Protein AF-A0AAW0XFA8-F1 (afdb_monomer)

Mean predicted aligned error: 8.45 Å

Nearest PDB structures (foldseek):
  1qgw-assembly1_A  TM=2.427E-01  e=2.353E+00  Rhodomonas sp. CS24
  7tlf-assembly4_O  TM=2.921E-01  e=9.907E+00  Proteomonas sulcata
  7t7u-assembly1_A  TM=1.999E-01  e=4.069E+00  Chroomonas sp. M1627

Radius of gyration: 18.22 Å; Cα contacts (8 Å, |Δi|>4): 80; chains: 1; bounding box: 35×53×47 Å

Foldseek 3Di:
DKAKDWDPQQADPPQDDPDPVVSVVRVVRRHDTDMDMDDDPDDDDDPPDDPLRSVLVVQVVNCVVNVHDRDPDDPDDDDDPVVVVVVVVRVVVRVVVVVVVVVVVVVVVVVVVVD

Organism: Cherax quadricarinatus (NCBI:txid27406)

Structure (mmCIF, N/CA/C/O backbone):
data_AF-A0AAW0XFA8-F1
#
_entry.id   AF-A0AAW0XFA8-F1
#
loop_
_atom_site.group_PDB
_atom_site.id
_atom_site.type_symbol
_atom_site.label_atom_id
_atom_site.label_alt_id
_atom_site.label_comp_id
_atom_site.label_asym_id
_atom_site.label_entity_id
_atom_site.label_seq_id
_atom_site.pdbx_PDB_ins_code
_atom_site.Cartn_x
_atom_site.Cartn_y
_atom_site.Cartn_z
_atom_site.occupancy
_atom_site.B_iso_or_equiv
_atom_site.auth_seq_id
_atom_site.auth_comp_id
_atom_site.auth_asym_id
_atom_site.auth_atom_id
_atom_site.pdbx_PDB_model_num
ATOM 1 N N . PRO A 1 1 ? -16.222 -3.513 4.639 1.00 90.19 1 PRO A N 1
ATOM 2 C CA . PRO A 1 1 ? -14.887 -3.000 4.247 1.00 90.19 1 PRO A CA 1
ATOM 3 C C . PRO A 1 1 ? -14.372 -3.845 3.090 1.00 90.19 1 PRO A C 1
ATOM 5 O O . PRO A 1 1 ? -14.726 -5.021 3.035 1.00 90.19 1 PRO A O 1
ATOM 8 N N . VAL A 1 2 ? -13.595 -3.271 2.178 1.00 91.00 2 VAL A N 1
ATOM 9 C CA . VAL A 1 2 ? -13.053 -4.006 1.031 1.00 91.00 2 VAL A CA 1
ATOM 10 C C . VAL A 1 2 ? -11.538 -3.881 1.036 1.00 91.00 2 VAL A C 1
ATOM 12 O O . VAL A 1 2 ? -11.011 -2.791 1.255 1.00 91.00 2 VAL A O 1
ATOM 15 N N . ALA A 1 3 ? -10.850 -5.002 0.857 1.00 92.19 3 ALA A N 1
ATOM 16 C CA . ALA A 1 3 ? -9.425 -5.007 0.573 1.00 92.19 3 ALA A CA 1
ATOM 17 C C . ALA A 1 3 ? -9.246 -5.210 -0.929 1.00 92.19 3 ALA A C 1
ATOM 19 O O . ALA A 1 3 ? -9.866 -6.105 -1.500 1.00 92.19 3 ALA A O 1
ATOM 20 N N . ILE A 1 4 ? -8.429 -4.364 -1.551 1.00 91.75 4 ILE A N 1
ATOM 21 C CA . ILE A 1 4 ? -8.110 -4.438 -2.975 1.00 91.75 4 ILE A CA 1
ATOM 22 C C . ILE A 1 4 ? -6.594 -4.464 -3.087 1.00 91.75 4 ILE A C 1
ATOM 24 O O . ILE A 1 4 ? -5.923 -3.578 -2.551 1.00 91.75 4 ILE A O 1
ATOM 28 N N . LYS A 1 5 ? -6.059 -5.481 -3.757 1.00 90.06 5 LYS A N 1
ATOM 29 C CA . LYS A 1 5 ? -4.630 -5.601 -4.043 1.00 90.06 5 LYS A CA 1
ATOM 30 C C . LYS A 1 5 ? -4.417 -5.623 -5.540 1.00 90.06 5 LYS A C 1
ATOM 32 O O . LYS A 1 5 ? -5.012 -6.439 -6.228 1.00 90.06 5 LYS A O 1
ATOM 37 N N . PHE A 1 6 ? -3.553 -4.739 -6.016 1.00 89.19 6 PHE A N 1
ATOM 38 C CA . PHE A 1 6 ? -3.169 -4.675 -7.419 1.00 89.19 6 PHE A CA 1
ATOM 39 C C . PHE A 1 6 ? -1.876 -5.448 -7.647 1.00 89.19 6 PHE A C 1
ATOM 41 O O . PHE A 1 6 ? -0.947 -5.356 -6.836 1.00 89.19 6 PHE A O 1
ATOM 48 N N . ASP A 1 7 ? -1.815 -6.191 -8.74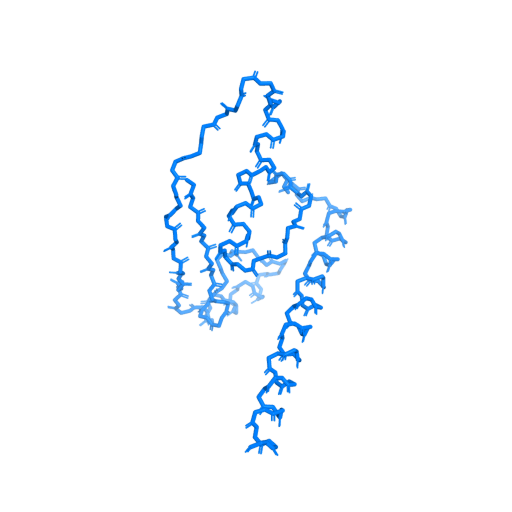8 1.00 87.19 7 ASP A N 1
ATOM 49 C CA . ASP A 1 7 ? -0.579 -6.829 -9.191 1.00 87.19 7 ASP A CA 1
ATOM 50 C C . ASP A 1 7 ? 0.179 -5.901 -10.152 1.00 87.19 7 ASP A C 1
ATOM 52 O O . ASP A 1 7 ? -0.208 -5.696 -11.304 1.00 87.19 7 ASP A O 1
ATOM 56 N N . LEU A 1 8 ? 1.295 -5.359 -9.655 1.00 82.25 8 LEU A N 1
ATOM 57 C CA . LEU A 1 8 ? 2.163 -4.416 -10.365 1.00 82.25 8 LEU A CA 1
ATOM 58 C C . LEU A 1 8 ? 2.856 -5.022 -11.596 1.00 82.25 8 LEU A C 1
ATOM 60 O O . LEU A 1 8 ? 3.465 -4.286 -12.367 1.00 82.25 8 LEU A O 1
ATOM 64 N N . ARG A 1 9 ? 2.798 -6.346 -11.796 1.00 84.50 9 ARG A N 1
ATOM 65 C CA . ARG A 1 9 ? 3.353 -7.003 -12.993 1.00 84.50 9 ARG A CA 1
ATOM 66 C C . ARG A 1 9 ? 2.560 -6.687 -14.261 1.00 84.50 9 ARG A C 1
ATOM 68 O O . ARG A 1 9 ? 3.117 -6.770 -15.352 1.00 84.50 9 ARG A O 1
ATOM 75 N N . TYR A 1 10 ? 1.273 -6.368 -14.121 1.00 83.94 10 TYR A N 1
ATOM 76 C CA . TYR A 1 10 ? 0.379 -6.124 -15.256 1.00 83.94 10 TYR A CA 1
ATOM 77 C C . TYR A 1 10 ? 0.218 -4.637 -15.580 1.00 83.94 10 TYR A C 1
ATOM 79 O O . TYR A 1 10 ? 0.069 -4.251 -16.742 1.00 83.94 10 TYR A O 1
ATOM 87 N N . GLY A 1 11 ? 0.284 -3.800 -14.553 1.00 83.25 11 GLY A N 1
ATOM 88 C CA . GLY A 1 11 ? 0.184 -2.359 -14.693 1.00 83.25 11 GLY A CA 1
ATOM 89 C C . GLY A 1 11 ? 0.133 -1.684 -13.333 1.00 83.25 11 GLY A C 1
ATOM 90 O O . GLY A 1 11 ? -0.305 -2.276 -12.343 1.00 83.25 11 GLY A O 1
ATOM 91 N N . ASP A 1 12 ? 0.585 -0.435 -13.290 1.00 80.62 12 ASP A N 1
ATOM 92 C CA . ASP A 1 12 ? 0.445 0.398 -12.101 1.00 80.62 12 ASP A CA 1
ATOM 93 C C . ASP A 1 12 ? -0.923 1.108 -12.135 1.00 80.62 12 ASP A C 1
ATOM 95 O O . ASP A 1 12 ? -1.182 1.890 -13.053 1.00 80.62 12 ASP A O 1
ATOM 99 N N . PRO A 1 13 ? -1.820 0.878 -11.156 1.00 76.06 13 PRO A N 1
ATOM 100 C CA . PRO A 1 13 ? -3.067 1.634 -11.035 1.00 76.06 13 PRO A CA 1
ATOM 101 C C . PRO A 1 13 ? -2.835 3.116 -10.711 1.00 76.06 13 PRO A C 1
ATOM 103 O O . PRO A 1 13 ? -3.788 3.895 -10.726 1.00 76.06 13 PRO A O 1
ATOM 106 N N . PHE A 1 14 ? -1.609 3.522 -10.376 1.00 71.44 14 PHE A N 1
ATOM 107 C CA . PHE A 1 14 ? -1.236 4.908 -10.160 1.00 71.44 14 PHE A CA 1
ATOM 108 C C . PHE A 1 14 ? -0.635 5.495 -11.446 1.00 71.44 14 PHE A C 1
ATOM 110 O O . PHE A 1 14 ? 0.551 5.375 -11.737 1.00 71.44 14 PHE A O 1
ATOM 117 N N . TRP A 1 15 ? -1.480 6.169 -12.230 1.00 68.75 15 TRP A N 1
ATOM 118 C CA . TRP A 1 15 ? -1.175 6.703 -13.568 1.00 68.75 15 TRP A CA 1
ATOM 119 C C . TRP A 1 15 ? -0.340 7.995 -13.526 1.00 68.75 15 TRP A C 1
ATOM 121 O O . TRP A 1 15 ? -0.547 8.905 -14.327 1.00 68.75 15 TRP A O 1
ATOM 131 N N . TYR A 1 16 ? 0.576 8.120 -12.568 1.00 75.19 16 TYR A N 1
ATOM 132 C CA . TYR A 1 16 ? 1.388 9.318 -12.379 1.00 75.19 16 TYR A CA 1
ATOM 133 C C . TYR A 1 16 ? 2.868 9.013 -12.579 1.0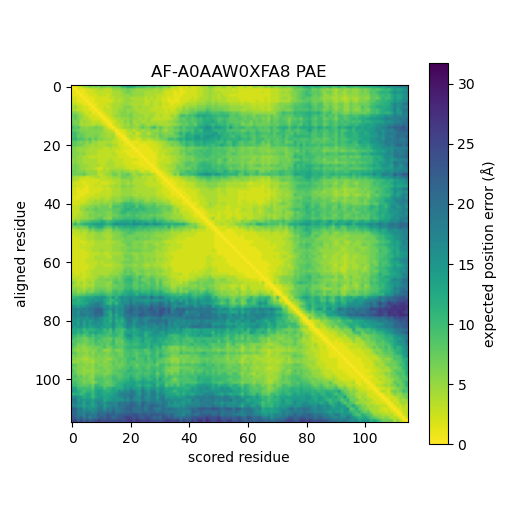0 75.19 16 TYR A C 1
ATOM 135 O O . TYR A 1 16 ? 3.422 8.113 -11.953 1.00 75.19 16 TYR A O 1
ATOM 143 N N . GLN A 1 17 ? 3.521 9.815 -13.416 1.00 79.00 17 GLN A N 1
ATOM 144 C CA . GLN A 1 17 ? 4.967 9.810 -13.603 1.00 79.00 17 GLN A CA 1
ATOM 145 C C . GLN A 1 17 ? 5.466 11.257 -13.646 1.00 79.00 17 GLN A C 1
ATOM 147 O O . GLN A 1 17 ? 4.774 12.141 -14.147 1.00 79.00 17 GLN A O 1
ATOM 152 N N . ASN A 1 18 ? 6.678 11.504 -13.139 1.00 78.94 18 ASN A N 1
ATOM 153 C CA . ASN A 1 18 ? 7.250 12.858 -13.082 1.00 78.94 18 ASN A CA 1
ATOM 154 C C . ASN A 1 18 ? 7.621 13.422 -14.465 1.00 78.94 18 ASN A C 1
ATOM 156 O O . ASN A 1 18 ? 7.764 14.634 -14.606 1.00 78.94 18 ASN A O 1
ATOM 160 N N . THR A 1 19 ? 7.814 12.570 -15.477 1.00 87.56 19 THR A N 1
ATOM 161 C CA . THR A 1 19 ? 8.198 12.991 -16.830 1.00 87.56 19 THR A CA 1
ATOM 162 C C . THR A 1 19 ? 7.262 12.406 -17.878 1.00 87.56 19 THR A C 1
ATOM 164 O O . THR A 1 19 ? 6.769 11.285 -17.748 1.00 87.56 19 THR A O 1
ATOM 167 N N . PHE A 1 20 ? 7.056 13.160 -18.958 1.00 87.56 20 PHE A N 1
ATOM 168 C CA . PHE A 1 20 ? 6.192 12.742 -20.060 1.00 87.56 20 PHE A CA 1
ATOM 169 C C . PHE A 1 20 ? 6.689 11.456 -20.740 1.00 87.56 20 PHE A C 1
ATOM 171 O O . PHE A 1 20 ? 5.899 10.564 -21.024 1.00 87.56 20 PHE A O 1
ATOM 178 N N . GLY A 1 21 ? 8.004 11.307 -20.931 1.00 91.12 21 GLY A N 1
ATOM 179 C CA . GLY A 1 21 ? 8.580 10.093 -21.518 1.00 91.12 21 GLY A CA 1
ATOM 180 C C . GLY A 1 21 ? 8.335 8.843 -20.667 1.00 91.12 21 GLY A C 1
ATOM 181 O O . GLY A 1 21 ? 7.901 7.821 -21.193 1.00 91.12 21 GLY A O 1
ATOM 182 N N . ALA A 1 22 ? 8.544 8.933 -19.347 1.00 86.88 22 ALA A N 1
ATOM 183 C CA . ALA A 1 22 ? 8.265 7.824 -18.432 1.00 86.88 22 ALA A CA 1
ATOM 184 C C . ALA A 1 22 ? 6.768 7.493 -18.375 1.00 86.88 22 ALA A C 1
ATOM 186 O O . ALA A 1 22 ? 6.401 6.324 -18.289 1.00 86.88 22 ALA A O 1
ATOM 187 N N . TYR A 1 23 ? 5.906 8.509 -18.470 1.00 86.19 23 TYR A N 1
ATOM 188 C CA . TYR A 1 23 ? 4.461 8.318 -18.558 1.00 86.19 23 TYR A CA 1
ATOM 189 C C . TYR A 1 23 ? 4.058 7.522 -19.804 1.00 86.19 23 TYR A C 1
ATOM 191 O O . TYR A 1 23 ? 3.370 6.511 -19.684 1.00 86.19 23 TYR A O 1
ATOM 199 N N . ILE A 1 24 ? 4.527 7.931 -20.988 1.00 90.19 24 ILE A N 1
ATOM 200 C CA . ILE A 1 24 ? 4.228 7.230 -22.244 1.00 90.19 24 ILE A CA 1
ATOM 201 C C . ILE A 1 24 ? 4.799 5.810 -22.230 1.00 90.19 24 ILE A C 1
ATOM 203 O O . ILE A 1 24 ? 4.102 4.877 -22.616 1.00 90.19 24 ILE A O 1
ATOM 207 N N . PHE A 1 25 ? 6.024 5.617 -21.732 1.00 87.81 25 PHE A N 1
ATOM 208 C CA . PHE A 1 25 ? 6.597 4.279 -21.582 1.00 87.81 25 PHE A CA 1
ATOM 209 C C . PHE A 1 25 ? 5.748 3.397 -20.660 1.00 87.81 25 PHE A C 1
ATOM 211 O O . PHE A 1 25 ? 5.369 2.302 -21.063 1.00 87.81 25 PHE A O 1
ATOM 218 N N . SER A 1 26 ? 5.368 3.905 -19.481 1.00 85.31 26 SER A N 1
ATOM 219 C CA . SER A 1 26 ? 4.490 3.200 -18.540 1.00 85.31 26 SER A CA 1
ATOM 220 C C . SER A 1 26 ? 3.154 2.815 -19.179 1.00 85.31 26 SER A C 1
ATOM 222 O O . SER A 1 26 ? 2.701 1.685 -19.010 1.00 85.31 26 SER A O 1
ATOM 224 N N . MET A 1 27 ? 2.561 3.717 -19.967 1.00 85.25 27 MET A N 1
ATOM 225 C CA . MET A 1 27 ? 1.320 3.466 -20.701 1.00 85.25 27 MET A CA 1
ATOM 226 C C . MET A 1 27 ? 1.479 2.356 -21.746 1.00 85.25 27 MET A C 1
ATOM 228 O O . MET A 1 27 ? 0.627 1.483 -21.843 1.00 85.25 27 MET A O 1
ATOM 232 N N . MET A 1 28 ? 2.577 2.365 -22.509 1.00 89.00 28 MET A N 1
ATOM 233 C CA . MET A 1 28 ? 2.857 1.331 -23.513 1.00 89.00 28 MET A CA 1
ATOM 234 C C . MET A 1 28 ? 3.147 -0.038 -22.881 1.00 89.00 28 MET A C 1
ATOM 236 O O . MET A 1 28 ? 2.871 -1.061 -23.502 1.00 89.00 28 MET A O 1
ATOM 240 N N . THR A 1 29 ? 3.707 -0.071 -21.667 1.00 86.19 29 THR A N 1
ATOM 241 C CA . THR A 1 29 ? 4.041 -1.316 -20.953 1.00 86.19 29 THR A CA 1
ATOM 242 C C . THR A 1 29 ? 2.948 -1.809 -20.001 1.00 86.19 29 THR A C 1
ATOM 244 O O . THR A 1 29 ? 3.033 -2.936 -19.517 1.00 86.19 29 THR A O 1
ATOM 247 N N . SER A 1 30 ? 1.933 -0.991 -19.713 1.00 85.56 30 SER A N 1
ATOM 248 C CA . SER A 1 30 ? 0.795 -1.363 -18.866 1.00 85.56 30 SER A CA 1
ATOM 249 C C . SER A 1 30 ? -0.316 -1.938 -19.737 1.00 85.56 30 SER A C 1
ATOM 251 O O . SER A 1 30 ? -0.868 -1.250 -20.589 1.00 85.56 30 SER A O 1
ATOM 253 N N . TRP A 1 31 ? -0.652 -3.206 -19.528 1.00 83.38 31 TRP A N 1
ATOM 254 C CA . TRP A 1 31 ? -1.508 -3.974 -20.440 1.00 83.38 31 TRP A CA 1
ATOM 255 C C . TRP A 1 31 ? -2.800 -4.456 -19.784 1.00 83.38 31 TRP A C 1
ATOM 257 O O . TRP A 1 31 ? -3.796 -4.664 -20.474 1.00 83.38 31 TRP A O 1
ATOM 267 N N . ALA A 1 32 ? -2.821 -4.588 -18.455 1.00 87.44 32 ALA A N 1
ATOM 268 C CA . ALA A 1 32 ? -4.034 -4.879 -17.704 1.00 87.44 32 ALA A CA 1
ATOM 269 C C . ALA A 1 32 ? -3.930 -4.374 -16.260 1.00 87.44 32 ALA A C 1
ATOM 271 O O . ALA A 1 32 ? -2.852 -4.340 -15.672 1.00 87.44 32 ALA A O 1
ATOM 272 N N . ILE A 1 33 ? -5.073 -4.041 -15.659 1.00 88.06 33 ILE A N 1
ATOM 273 C CA . ILE A 1 33 ? -5.174 -3.846 -14.210 1.00 88.06 33 ILE A CA 1
ATOM 274 C C . ILE A 1 33 ? -5.783 -5.114 -13.627 1.00 88.06 33 ILE A C 1
ATOM 276 O O . ILE A 1 33 ? -6.989 -5.341 -13.725 1.00 88.06 33 ILE A O 1
ATOM 280 N N . VAL A 1 34 ? -4.938 -5.943 -13.021 1.00 89.94 34 VAL A N 1
ATOM 281 C CA . VAL A 1 34 ? -5.371 -7.145 -12.306 1.00 89.94 34 VAL A CA 1
ATOM 282 C C . VAL A 1 34 ? -5.476 -6.803 -10.828 1.00 89.94 34 VAL A C 1
ATOM 284 O O . VAL A 1 34 ? -4.518 -6.306 -10.227 1.00 89.94 34 VAL A O 1
ATOM 287 N N . CYS A 1 35 ? -6.655 -7.035 -10.249 1.00 92.12 35 CYS A N 1
ATOM 288 C CA . CYS A 1 35 ? -6.899 -6.772 -8.841 1.00 92.12 35 CYS A CA 1
ATOM 289 C C . CYS A 1 35 ? -7.581 -7.945 -8.138 1.00 92.12 35 CYS A C 1
ATOM 291 O O . CYS A 1 35 ? -8.588 -8.475 -8.604 1.00 92.12 35 CYS A O 1
ATOM 293 N N . ASP A 1 36 ? -7.037 -8.302 -6.979 1.00 92.06 36 ASP A N 1
ATOM 294 C CA . ASP A 1 36 ? -7.665 -9.222 -6.045 1.00 92.06 36 ASP A CA 1
ATOM 295 C C . ASP A 1 36 ? -8.559 -8.420 -5.099 1.00 92.06 36 ASP A C 1
ATOM 297 O O . ASP A 1 36 ? -8.104 -7.481 -4.433 1.00 92.06 36 ASP A O 1
ATOM 301 N N . VAL A 1 37 ? -9.838 -8.790 -5.039 1.00 93.94 37 VAL A N 1
ATOM 302 C CA . VAL A 1 37 ? -10.849 -8.094 -4.238 1.00 93.94 37 VAL A CA 1
ATOM 303 C C . VAL A 1 37 ? -11.366 -9.019 -3.144 1.00 93.94 37 VAL A C 1
ATOM 305 O O . VAL A 1 37 ? -11.889 -10.099 -3.415 1.00 93.94 37 VAL A O 1
ATOM 308 N N . TRP A 1 38 ? -11.279 -8.571 -1.892 1.00 94.00 38 TRP A N 1
ATOM 309 C CA . TRP A 1 38 ? -11.851 -9.278 -0.748 1.00 94.00 38 TRP A CA 1
ATOM 310 C C . TRP A 1 38 ? -12.906 -8.433 -0.053 1.00 94.00 38 TRP A C 1
ATOM 312 O O . TRP A 1 38 ? -12.633 -7.336 0.442 1.00 94.00 38 TRP A O 1
ATOM 322 N N . TYR A 1 39 ? -14.100 -9.002 0.073 1.00 93.81 39 TYR A N 1
ATOM 323 C CA . TYR A 1 39 ? -15.162 -8.453 0.903 1.00 93.81 39 TYR A CA 1
ATOM 324 C C . TYR A 1 39 ? -14.986 -8.924 2.345 1.00 93.81 39 TYR A C 1
ATOM 326 O O . TYR A 1 39 ? -14.927 -10.122 2.620 1.00 93.81 39 TYR A O 1
ATOM 334 N N . LEU A 1 40 ? -14.884 -7.974 3.272 1.00 93.25 40 LEU A N 1
ATOM 335 C CA . LEU A 1 40 ? -14.812 -8.254 4.703 1.00 93.25 40 LEU A CA 1
ATOM 336 C C . LEU A 1 40 ? -16.176 -8.025 5.366 1.00 93.25 40 LEU A C 1
ATOM 338 O O . LEU A 1 40 ? -16.925 -7.142 4.924 1.00 93.25 40 LEU A O 1
ATOM 342 N N . PRO A 1 41 ? -16.458 -8.732 6.479 1.00 93.62 41 PRO A N 1
ATOM 343 C CA . PRO A 1 41 ? -17.658 -8.516 7.274 1.00 93.62 41 PRO A CA 1
ATOM 344 C C . PRO A 1 41 ? -17.876 -7.042 7.627 1.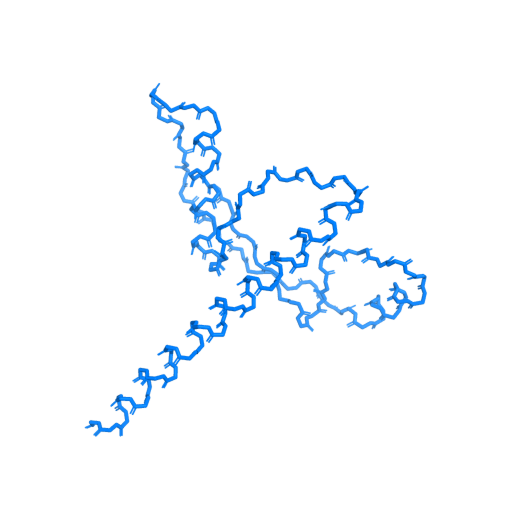00 93.62 41 PRO A C 1
ATOM 346 O O . PRO A 1 41 ? -16.934 -6.274 7.876 1.00 93.62 41 PRO A O 1
ATOM 349 N N . LEU A 1 42 ? -19.147 -6.638 7.662 1.00 89.81 42 LEU A N 1
ATOM 350 C CA . LEU A 1 42 ? -19.518 -5.283 8.043 1.00 89.81 42 LEU A CA 1
ATOM 351 C C . LEU A 1 42 ? -18.996 -4.990 9.450 1.00 89.81 42 LEU A C 1
ATOM 353 O O . LEU A 1 42 ? -19.243 -5.729 10.399 1.00 89.81 42 LEU A O 1
ATOM 357 N N . THR A 1 43 ? -18.285 -3.880 9.585 1.00 92.31 43 THR A N 1
ATOM 358 C CA . THR A 1 43 ? -17.700 -3.470 10.854 1.00 92.31 43 THR A CA 1
ATOM 359 C C . THR A 1 43 ? -18.420 -2.222 11.341 1.00 92.31 43 THR A C 1
ATOM 361 O O . THR A 1 43 ? -18.422 -1.209 10.647 1.00 92.31 43 THR A O 1
ATOM 364 N N . ARG A 1 44 ? -19.040 -2.288 12.524 1.00 92.69 44 ARG A N 1
ATOM 365 C CA . ARG A 1 44 ? -19.707 -1.138 13.155 1.00 92.69 44 ARG A CA 1
ATOM 366 C C . ARG A 1 44 ? -18.787 -0.469 14.178 1.00 92.69 44 ARG A C 1
ATOM 368 O O . ARG A 1 44 ? -17.890 -1.114 14.737 1.00 92.69 44 ARG A O 1
ATOM 375 N N . ARG A 1 45 ? -19.000 0.830 14.396 1.00 93.12 45 ARG A N 1
ATOM 376 C CA . ARG A 1 45 ? -18.302 1.607 15.429 1.00 93.12 45 ARG A CA 1
ATOM 377 C C . ARG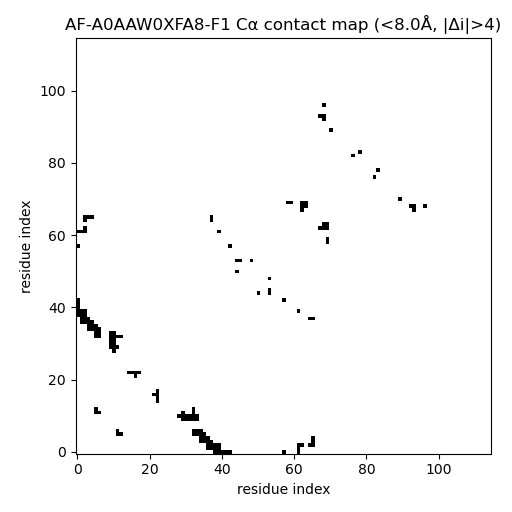 A 1 45 ? -18.766 1.153 16.811 1.00 93.12 45 ARG A C 1
ATOM 379 O O . ARG A 1 45 ? -19.966 0.976 17.019 1.00 93.12 45 ARG A O 1
ATOM 386 N N . ARG A 1 46 ? -17.828 0.951 17.739 1.00 93.88 46 ARG A N 1
ATOM 387 C CA . ARG A 1 46 ? -18.155 0.605 19.134 1.00 93.88 46 ARG A CA 1
ATOM 388 C C . ARG A 1 46 ? -18.582 1.854 19.913 1.00 93.88 46 ARG A C 1
ATOM 390 O O . ARG A 1 46 ? -18.224 2.969 19.551 1.00 93.88 46 ARG A O 1
ATOM 397 N N . GLN A 1 47 ? -19.326 1.666 21.002 1.00 90.44 47 GLN A N 1
ATOM 398 C CA . GLN A 1 47 ? -19.939 2.768 21.756 1.00 90.44 47 GLN A CA 1
ATOM 399 C C . GLN A 1 47 ? -18.911 3.719 22.400 1.00 90.44 47 GLN A C 1
ATOM 401 O O . GLN A 1 47 ? -19.151 4.917 22.454 1.00 90.44 47 GLN A O 1
ATOM 406 N N . GLN A 1 48 ? -17.749 3.197 22.808 1.00 92.38 48 GLN A N 1
ATOM 407 C CA . GLN A 1 48 ? -16.653 3.953 23.437 1.00 92.38 48 GLN A CA 1
ATOM 408 C C . GLN A 1 48 ? -15.482 4.251 22.477 1.00 92.38 48 GLN A C 1
ATOM 410 O O . GLN A 1 48 ? -14.380 4.579 22.904 1.00 92.38 48 GLN A O 1
ATOM 415 N N . GLU A 1 49 ? -15.674 4.078 21.167 1.00 94.25 49 GLU A N 1
ATOM 416 C CA . GLU A 1 49 ? -14.602 4.212 20.174 1.00 94.25 49 GLU A CA 1
ATOM 417 C C . GLU A 1 49 ? -14.664 5.573 19.461 1.00 94.25 49 GLU A C 1
ATOM 419 O O . GLU A 1 49 ? -15.711 5.989 18.942 1.00 94.25 49 GLU A O 1
ATOM 424 N N . SER A 1 50 ? -13.522 6.269 19.403 1.00 93.81 50 SER A N 1
ATOM 425 C CA . SER A 1 50 ? -13.387 7.505 18.626 1.00 93.81 50 SER A CA 1
ATOM 426 C C . SER A 1 50 ? -13.465 7.217 17.123 1.00 93.81 50 SER A C 1
ATOM 428 O O . SER A 1 50 ? -13.162 6.114 16.666 1.00 93.81 50 SER A O 1
ATOM 430 N N . ALA A 1 51 ? -13.853 8.213 16.322 1.00 89.94 51 ALA A N 1
ATOM 431 C CA . ALA A 1 51 ? -13.919 8.053 14.866 1.00 89.94 51 ALA A CA 1
ATOM 432 C C . ALA A 1 51 ? -12.558 7.650 14.260 1.00 89.94 51 ALA A C 1
ATOM 434 O O . ALA A 1 51 ? -12.504 6.811 13.363 1.00 89.94 51 ALA A O 1
ATOM 435 N N . VAL A 1 52 ? -11.460 8.186 14.806 1.00 89.56 52 VAL A N 1
ATOM 436 C CA . VAL A 1 52 ? -10.088 7.865 14.382 1.00 89.56 52 VAL A CA 1
ATOM 437 C C . VAL A 1 52 ? -9.714 6.429 14.753 1.00 89.56 52 VAL A C 1
ATOM 439 O O . VAL A 1 52 ? -9.195 5.696 13.915 1.00 89.56 52 VAL A O 1
ATOM 442 N N . ALA A 1 53 ? -10.019 5.994 15.980 1.00 90.94 53 ALA A N 1
ATOM 443 C CA . ALA A 1 53 ? -9.758 4.620 16.412 1.00 90.94 53 ALA A CA 1
ATOM 444 C C . ALA A 1 53 ? -10.539 3.604 15.562 1.00 90.94 53 ALA A C 1
ATOM 446 O O . ALA A 1 53 ? -9.981 2.593 15.136 1.00 90.94 53 ALA A O 1
ATOM 447 N N . PHE A 1 54 ? -11.792 3.927 15.227 1.00 92.69 54 PHE A N 1
ATOM 448 C CA . PHE A 1 54 ? -12.609 3.127 14.319 1.00 92.69 54 PHE A CA 1
ATOM 449 C C . PHE A 1 54 ? -11.986 3.008 12.924 1.00 9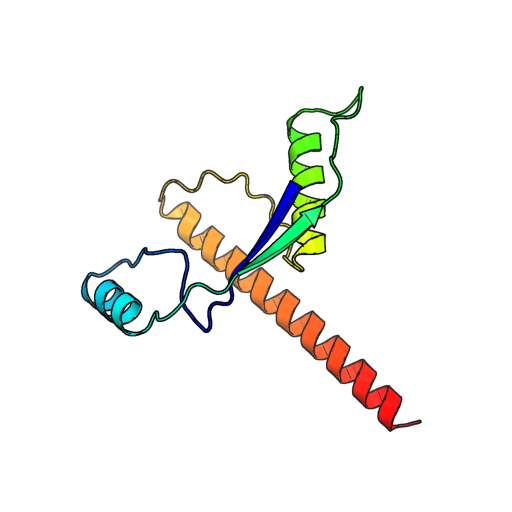2.69 54 PHE A C 1
ATOM 451 O O . PHE A 1 54 ? -11.869 1.899 12.398 1.00 92.69 54 PHE A O 1
ATOM 458 N N . ALA A 1 55 ? -11.553 4.128 12.337 1.00 90.50 55 ALA A N 1
ATOM 459 C CA . ALA A 1 55 ? -10.915 4.142 11.024 1.00 90.50 55 ALA A CA 1
ATOM 460 C C . ALA A 1 55 ? -9.620 3.317 11.012 1.00 90.50 55 ALA A C 1
ATOM 462 O O . ALA A 1 55 ? -9.444 2.472 10.132 1.00 90.50 55 ALA A O 1
ATOM 463 N N . ASN A 1 56 ? -8.763 3.489 12.024 1.00 90.50 56 ASN A N 1
ATOM 464 C CA . ASN A 1 56 ? -7.522 2.725 12.160 1.00 90.50 56 ASN A CA 1
ATOM 465 C C . ASN A 1 56 ? -7.796 1.225 12.290 1.00 90.50 56 ASN A C 1
ATOM 467 O O . ASN A 1 56 ? -7.158 0.423 11.617 1.00 90.50 56 ASN A O 1
ATOM 471 N N . ARG A 1 57 ? -8.811 0.827 13.063 1.00 92.25 57 ARG A N 1
ATOM 472 C CA . ARG A 1 57 ? -9.195 -0.583 13.196 1.00 92.25 57 ARG A CA 1
ATOM 473 C C . ARG A 1 57 ? -9.699 -1.183 11.885 1.00 92.25 57 ARG A C 1
ATOM 475 O O . ARG A 1 57 ? -9.317 -2.296 11.530 1.00 92.25 57 ARG A O 1
ATOM 482 N N . VAL A 1 58 ? -10.565 -0.472 11.162 1.00 92.44 58 VAL A N 1
ATOM 483 C CA . VAL A 1 58 ? -11.060 -0.933 9.853 1.00 92.44 58 VAL A CA 1
ATOM 484 C C . VAL A 1 58 ? -9.911 -1.029 8.851 1.00 92.44 58 VAL A C 1
ATOM 486 O O . VAL A 1 58 ? -9.834 -1.996 8.093 1.00 92.44 58 VAL A O 1
ATOM 489 N N . LYS A 1 59 ? -8.988 -0.068 8.885 1.00 90.75 59 LYS A N 1
ATOM 490 C CA . LYS A 1 59 ? -7.777 -0.083 8.073 1.00 90.75 59 LYS A CA 1
ATOM 491 C C . LYS A 1 59 ? -6.879 -1.275 8.402 1.00 90.75 59 LYS A C 1
ATOM 493 O O . LYS A 1 59 ? -6.449 -1.954 7.476 1.00 90.75 59 LYS A O 1
ATOM 498 N N . ALA A 1 60 ? -6.644 -1.563 9.680 1.00 90.81 60 ALA A N 1
ATOM 499 C CA . ALA A 1 60 ? -5.864 -2.717 10.121 1.00 90.81 60 ALA A CA 1
ATOM 500 C C . ALA A 1 60 ? -6.483 -4.035 9.628 1.00 90.81 60 ALA A C 1
ATOM 502 O O . ALA A 1 60 ? -5.777 -4.899 9.115 1.00 90.81 60 ALA A O 1
ATOM 503 N N . LEU A 1 61 ? -7.815 -4.164 9.686 1.00 92.38 61 LEU A N 1
ATOM 504 C CA . LEU A 1 61 ? -8.529 -5.330 9.149 1.00 92.38 61 LEU A CA 1
ATOM 505 C C . LEU A 1 61 ? -8.315 -5.499 7.637 1.00 92.38 61 LEU A C 1
ATOM 507 O O . LEU A 1 61 ? -8.077 -6.611 7.166 1.00 92.38 61 LEU A O 1
ATOM 511 N N . ILE A 1 62 ? -8.377 -4.402 6.879 1.00 92.06 62 ILE A N 1
ATOM 512 C CA . ILE A 1 62 ? -8.119 -4.400 5.432 1.00 92.06 62 ILE A CA 1
ATOM 513 C C . ILE A 1 62 ? -6.655 -4.757 5.141 1.00 92.06 62 ILE A C 1
ATOM 515 O O . ILE A 1 62 ? -6.394 -5.598 4.282 1.00 92.06 62 ILE A O 1
ATOM 519 N N . ALA A 1 63 ? -5.715 -4.157 5.877 1.00 90.25 63 ALA A N 1
ATOM 520 C CA . ALA A 1 63 ? -4.283 -4.396 5.737 1.00 90.25 63 ALA A CA 1
ATOM 521 C C . ALA A 1 63 ? -3.940 -5.866 5.985 1.00 90.25 63 ALA A C 1
ATOM 523 O O . ALA A 1 63 ? -3.329 -6.511 5.136 1.00 90.25 63 ALA A O 1
ATOM 524 N N . HIS A 1 64 ? -4.443 -6.422 7.086 1.00 90.06 64 HIS A N 1
ATOM 525 C CA . HIS A 1 64 ? -4.256 -7.824 7.430 1.00 90.06 64 HIS A CA 1
ATOM 526 C C . HIS A 1 64 ? -4.848 -8.760 6.369 1.00 90.06 64 HIS A C 1
ATOM 528 O O . HIS A 1 64 ? -4.221 -9.750 6.000 1.00 90.06 64 HIS A O 1
ATOM 534 N N . ARG A 1 65 ? -6.038 -8.452 5.829 1.00 90.62 65 ARG A N 1
ATOM 535 C CA . ARG A 1 65 ? -6.650 -9.292 4.789 1.00 90.62 65 ARG A CA 1
ATOM 536 C C . ARG A 1 65 ? -5.888 -9.246 3.463 1.00 90.62 65 ARG A C 1
ATOM 538 O O . ARG A 1 65 ? -5.775 -10.284 2.821 1.00 90.62 65 ARG A O 1
ATOM 545 N N . GLY A 1 66 ? -5.382 -8.078 3.070 1.00 87.19 66 GLY A N 1
ATOM 546 C CA . GLY A 1 66 ? -4.595 -7.902 1.844 1.00 87.19 66 GLY A CA 1
ATOM 547 C C . GLY A 1 66 ? -3.114 -8.285 1.968 1.00 87.19 66 GLY A C 1
ATOM 548 O O . GLY A 1 66 ? -2.398 -8.274 0.966 1.00 87.19 66 GLY A O 1
ATOM 549 N N . GLY A 1 67 ? -2.642 -8.619 3.176 1.00 86.25 67 GLY A N 1
ATOM 550 C CA . GLY A 1 67 ? -1.224 -8.870 3.451 1.00 86.25 67 GLY A CA 1
ATOM 551 C C . GLY A 1 67 ? -0.356 -7.613 3.330 1.00 86.25 67 GLY A C 1
ATOM 552 O O . GLY A 1 67 ? 0.807 -7.700 2.945 1.00 86.25 67 GLY A O 1
ATOM 553 N N . PHE A 1 68 ? -0.932 -6.441 3.594 1.00 84.81 68 PHE A N 1
ATOM 554 C CA . PHE A 1 68 ? -0.237 -5.159 3.563 1.00 84.81 68 PHE A CA 1
ATOM 555 C C . PHE A 1 68 ? 0.360 -4.835 4.932 1.00 84.81 68 PHE A C 1
ATOM 557 O O . PHE A 1 68 ? -0.269 -5.090 5.961 1.00 84.81 68 PHE A O 1
ATOM 564 N N . VAL A 1 69 ? 1.521 -4.173 4.957 1.00 83.38 69 VAL A N 1
ATOM 565 C CA . VAL A 1 69 ? 2.014 -3.566 6.204 1.00 83.38 69 VAL A CA 1
ATOM 566 C C . VAL A 1 69 ? 1.088 -2.420 6.601 1.00 83.38 69 VAL A C 1
ATOM 568 O O . VAL A 1 69 ? 0.790 -1.538 5.788 1.00 83.38 69 VAL A O 1
ATOM 571 N N . GLU A 1 70 ? 0.637 -2.424 7.854 1.00 82.44 70 GLU A N 1
ATOM 572 C CA . GLU A 1 70 ? -0.159 -1.337 8.406 1.00 82.44 70 GLU A CA 1
ATOM 573 C C . GLU A 1 70 ? 0.676 -0.050 8.453 1.00 82.44 70 GLU A C 1
ATOM 575 O O . GLU A 1 70 ? 1.740 0.030 9.066 1.00 82.44 70 GLU A O 1
ATOM 580 N N . LEU A 1 71 ? 0.196 0.979 7.761 1.00 75.94 71 LEU A N 1
ATOM 581 C CA . LEU A 1 71 ? 0.819 2.299 7.724 1.00 75.94 71 LEU A CA 1
ATOM 582 C C . LEU A 1 71 ? 0.028 3.248 8.630 1.00 75.94 71 LEU A C 1
ATOM 584 O O . LEU A 1 71 ? -1.186 3.129 8.732 1.00 75.94 71 LEU A O 1
ATOM 588 N N . VAL A 1 72 ? 0.659 4.273 9.202 1.00 72.75 72 VAL A N 1
ATOM 589 C CA . VAL A 1 72 ? -0.029 5.311 10.016 1.00 72.75 72 VAL A CA 1
ATOM 590 C C . VAL A 1 72 ? -0.742 6.366 9.136 1.00 72.75 72 VAL A C 1
ATOM 592 O O . VAL A 1 72 ? -1.207 7.399 9.591 1.00 72.75 72 VAL A O 1
ATOM 595 N N . TRP A 1 73 ? -0.812 6.128 7.827 1.00 71.12 73 TRP A N 1
ATOM 596 C CA . TRP A 1 73 ? -1.209 7.110 6.814 1.00 71.12 73 TRP A CA 1
ATOM 597 C C . TRP A 1 73 ? -2.738 7.264 6.624 1.00 71.12 73 TRP A C 1
ATOM 599 O O . TRP A 1 73 ? -3.433 6.256 6.552 1.00 71.12 73 TRP A O 1
ATOM 609 N N . ASP A 1 74 ? -3.280 8.478 6.483 1.00 65.69 74 ASP A N 1
ATOM 610 C CA . ASP A 1 74 ? -4.742 8.722 6.466 1.00 65.69 74 ASP A CA 1
ATOM 611 C C . ASP A 1 74 ? -5.389 8.921 5.076 1.00 65.69 74 ASP A C 1
ATOM 613 O O . ASP A 1 74 ? -6.592 9.155 4.999 1.00 65.69 74 ASP A O 1
ATOM 617 N N . GLY A 1 75 ? -4.635 8.809 3.978 1.00 63.66 75 GLY A N 1
ATOM 618 C CA . GLY A 1 75 ? -5.173 8.998 2.623 1.00 63.66 75 GLY A CA 1
ATOM 619 C C . GLY A 1 75 ? -4.885 10.363 1.989 1.00 63.66 75 GLY A C 1
ATOM 620 O O . GLY A 1 75 ? -4.892 10.469 0.761 1.00 63.66 75 GLY A O 1
ATOM 621 N N . PHE A 1 76 ? -4.561 11.402 2.768 1.00 57.62 76 PHE A N 1
ATOM 622 C CA . PHE A 1 76 ? -4.281 12.737 2.228 1.00 57.62 76 PHE A CA 1
ATOM 623 C C . PHE A 1 76 ? -2.817 12.884 1.779 1.00 57.62 76 PHE A C 1
ATOM 625 O O . PHE A 1 76 ? -1.995 13.529 2.428 1.00 57.62 76 PHE A O 1
ATOM 632 N N . VAL A 1 77 ? -2.468 12.310 0.625 1.00 53.34 77 VAL A 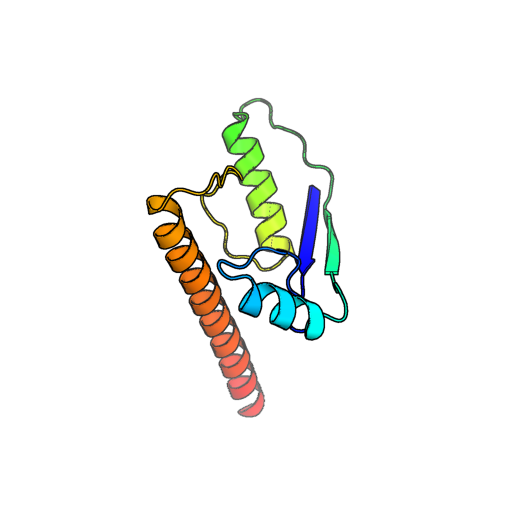N 1
ATOM 633 C CA . VAL A 1 77 ? -1.258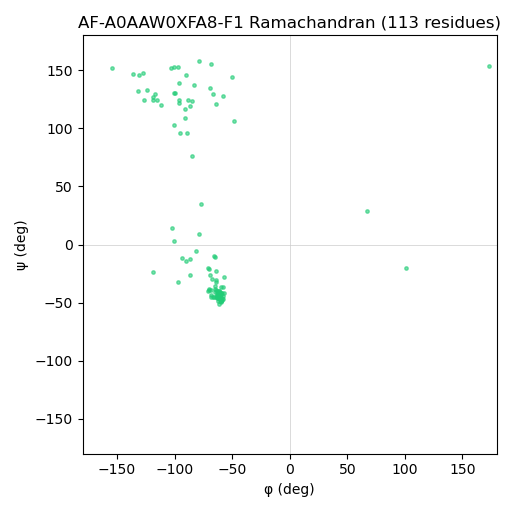 12.716 -0.115 1.00 53.34 77 VAL A CA 1
ATOM 634 C C . VAL A 1 77 ? -1.651 13.837 -1.066 1.00 53.34 77 VAL A C 1
ATOM 636 O O . VAL A 1 77 ? -2.135 13.606 -2.168 1.00 53.34 77 VAL A O 1
ATOM 639 N N . LYS A 1 78 ? -1.441 15.079 -0.634 1.00 55.69 78 LYS A N 1
ATOM 640 C CA . LYS A 1 78 ? -1.258 16.201 -1.558 1.00 55.69 78 LYS A CA 1
ATOM 641 C C . LYS A 1 78 ? 0.244 16.387 -1.721 1.00 55.69 78 LYS A C 1
ATOM 643 O O . LYS A 1 78 ? 0.934 16.541 -0.720 1.00 55.69 78 LYS A O 1
ATOM 648 N N . TYR A 1 79 ? 0.742 16.302 -2.952 1.00 56.97 79 TYR A N 1
ATOM 649 C CA . TYR A 1 79 ? 2.168 16.320 -3.283 1.00 56.97 79 TYR A CA 1
ATOM 650 C C . TYR A 1 79 ? 2.909 17.470 -2.585 1.00 56.97 79 TYR A C 1
ATOM 652 O O . TYR A 1 79 ? 2.784 18.633 -2.954 1.00 56.97 79 TYR A O 1
ATOM 660 N N . THR A 1 80 ? 3.698 17.135 -1.567 1.00 60.50 80 THR A N 1
ATOM 661 C CA . THR A 1 80 ? 4.717 18.016 -0.991 1.00 60.50 80 THR A CA 1
ATOM 662 C C . THR A 1 80 ? 6.012 17.220 -0.888 1.00 60.50 80 THR A C 1
ATOM 664 O O . THR A 1 80 ? 5.989 16.013 -0.651 1.00 60.50 80 THR A O 1
ATOM 667 N N . LYS A 1 81 ? 7.161 17.877 -1.066 1.00 61.44 81 LYS A N 1
ATOM 668 C CA . LYS A 1 81 ? 8.487 17.229 -1.090 1.00 61.44 81 LYS A CA 1
ATOM 669 C C . LYS A 1 81 ? 8.800 16.422 0.185 1.00 61.44 81 LYS A C 1
ATOM 671 O O . LYS A 1 81 ? 9.507 15.423 0.142 1.00 61.44 81 LYS A O 1
ATOM 676 N N . SER A 1 82 ? 8.227 16.812 1.326 1.00 59.59 82 SER A N 1
ATOM 677 C CA . SER A 1 82 ? 8.347 16.083 2.598 1.00 59.59 82 SER A CA 1
ATOM 678 C C . SER A 1 82 ? 7.579 14.753 2.621 1.00 59.59 82 SER A C 1
ATOM 680 O O . SER A 1 82 ? 7.892 13.879 3.432 1.00 59.59 82 SER A O 1
ATOM 682 N N . LEU A 1 83 ? 6.589 14.574 1.741 1.00 63.66 83 LEU A N 1
ATOM 683 C CA . LEU A 1 83 ? 5.823 13.336 1.599 1.00 63.66 83 LEU A CA 1
ATOM 684 C C . LEU A 1 83 ? 6.488 12.341 0.642 1.00 63.66 83 LEU A C 1
ATOM 686 O O . LEU A 1 83 ? 6.317 11.146 0.851 1.00 63.66 83 LEU A O 1
ATOM 690 N N . GLU A 1 84 ? 7.295 12.792 -0.324 1.00 65.31 84 GLU A N 1
ATOM 691 C CA . GLU A 1 84 ? 8.076 11.915 -1.219 1.00 65.31 84 GLU A CA 1
ATOM 692 C C . GLU A 1 84 ? 9.061 11.045 -0.417 1.00 65.31 84 GLU A C 1
ATOM 694 O O . GLU A 1 84 ? 9.062 9.819 -0.520 1.00 65.31 84 GLU A O 1
ATOM 699 N N . LEU A 1 85 ? 9.789 11.658 0.524 1.00 67.19 85 LEU A N 1
ATOM 700 C CA . LEU A 1 85 ? 10.668 10.934 1.452 1.00 67.19 85 LEU A CA 1
ATOM 701 C C . LEU A 1 85 ? 9.904 9.915 2.311 1.00 67.19 85 LEU A C 1
ATOM 703 O O . LEU A 1 85 ? 10.412 8.831 2.603 1.00 67.19 85 LEU A O 1
ATOM 707 N N . LYS A 1 86 ? 8.673 10.242 2.724 1.00 69.69 86 LYS A N 1
ATOM 708 C CA . LYS A 1 86 ? 7.828 9.325 3.501 1.00 69.69 86 LYS A CA 1
ATOM 709 C C . LYS A 1 86 ? 7.319 8.167 2.639 1.00 69.69 86 LYS A C 1
ATOM 711 O O . LYS A 1 86 ? 7.346 7.031 3.103 1.00 69.69 86 LYS A O 1
ATOM 716 N N . GLN A 1 87 ? 6.929 8.424 1.391 1.00 71.62 87 GLN A N 1
ATOM 717 C CA . GLN A 1 87 ? 6.535 7.389 0.430 1.00 71.62 87 GLN A CA 1
ATOM 718 C C . GLN A 1 87 ? 7.671 6.398 0.173 1.00 71.62 87 GLN A C 1
ATOM 720 O O . GLN A 1 87 ? 7.438 5.188 0.169 1.00 71.62 87 GLN A O 1
ATOM 725 N N . ASP A 1 88 ? 8.904 6.884 0.037 1.00 75.62 88 ASP A N 1
ATOM 726 C CA . ASP A 1 88 ? 10.086 6.030 -0.108 1.00 75.62 88 ASP A CA 1
ATOM 727 C C . ASP A 1 88 ? 10.312 5.151 1.115 1.00 75.62 88 ASP A C 1
ATOM 729 O O . ASP A 1 88 ? 10.549 3.948 0.987 1.00 75.62 88 ASP A O 1
ATOM 733 N N . GLN A 1 89 ? 10.198 5.724 2.314 1.00 81.06 89 GLN A N 1
ATOM 734 C CA . GLN A 1 89 ? 10.296 4.955 3.553 1.00 81.06 89 GLN A CA 1
ATOM 735 C C . GLN A 1 89 ? 9.206 3.881 3.643 1.00 81.06 89 GLN A C 1
ATOM 737 O O . GLN A 1 89 ? 9.489 2.754 4.053 1.00 81.06 89 GLN A O 1
ATOM 742 N N . TRP A 1 90 ? 7.972 4.194 3.247 1.00 76.38 90 TRP A N 1
ATOM 743 C CA . TRP A 1 90 ? 6.860 3.243 3.279 1.00 76.38 90 TRP A CA 1
ATOM 744 C C . TRP A 1 90 ? 7.034 2.117 2.263 1.00 76.38 90 TRP A C 1
ATOM 746 O O . TRP A 1 90 ? 6.853 0.954 2.625 1.00 76.38 90 TRP A O 1
ATOM 756 N N . ARG A 1 91 ? 7.458 2.435 1.034 1.00 78.12 91 ARG A N 1
ATOM 757 C CA . ARG A 1 91 ? 7.806 1.429 0.018 1.00 78.12 91 ARG A CA 1
ATOM 758 C C . ARG A 1 91 ? 8.911 0.500 0.512 1.00 78.12 91 ARG A C 1
ATOM 760 O O . ARG A 1 91 ? 8.755 -0.716 0.441 1.00 78.12 91 ARG A O 1
ATOM 767 N N . LYS A 1 92 ? 9.979 1.056 1.094 1.00 84.81 92 LYS A N 1
ATOM 768 C CA . LYS A 1 92 ? 11.078 0.267 1.676 1.00 84.81 92 LYS A CA 1
ATOM 769 C C . LYS A 1 92 ? 10.595 -0.647 2.800 1.00 84.81 92 LYS A C 1
ATOM 771 O O . LYS A 1 92 ? 10.978 -1.810 2.831 1.00 84.81 92 LYS A O 1
ATOM 776 N N . ARG A 1 93 ? 9.721 -0.170 3.695 1.00 84.69 93 ARG A N 1
ATOM 777 C CA . ARG A 1 93 ? 9.137 -1.017 4.754 1.00 84.69 93 ARG A CA 1
ATOM 778 C C . ARG A 1 93 ? 8.334 -2.186 4.186 1.00 84.69 93 ARG A C 1
ATOM 780 O O . ARG A 1 93 ? 8.517 -3.303 4.651 1.00 84.69 93 ARG A O 1
ATOM 787 N N . GLN A 1 94 ? 7.502 -1.949 3.169 1.00 81.81 94 GLN A N 1
ATOM 788 C CA . GLN A 1 94 ? 6.759 -3.024 2.495 1.00 81.81 94 GLN A CA 1
ATOM 789 C C . GLN A 1 94 ? 7.715 -4.055 1.876 1.00 81.81 94 GLN A C 1
ATOM 791 O O . GLN A 1 94 ? 7.502 -5.253 2.030 1.00 81.81 94 GLN A O 1
ATOM 796 N N . GLN A 1 95 ? 8.798 -3.604 1.232 1.00 83.31 95 GLN A N 1
ATOM 797 C CA . GLN A 1 95 ? 9.816 -4.496 0.665 1.00 83.31 95 GLN A CA 1
ATOM 798 C C . GLN A 1 95 ? 10.533 -5.322 1.743 1.00 83.31 95 GLN A C 1
ATOM 800 O O . GLN A 1 95 ? 10.710 -6.523 1.564 1.00 83.31 95 GLN A O 1
ATOM 805 N N . ILE A 1 96 ? 10.911 -4.708 2.869 1.00 87.00 96 ILE A N 1
ATOM 806 C CA . ILE A 1 96 ? 11.579 -5.402 3.981 1.00 87.00 96 ILE A CA 1
ATOM 807 C C . ILE A 1 96 ? 10.669 -6.481 4.576 1.00 8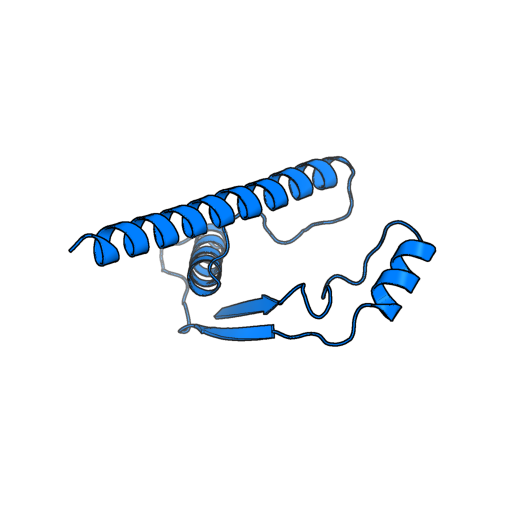7.00 96 ILE A C 1
ATOM 809 O O . ILE A 1 96 ? 11.102 -7.621 4.738 1.00 87.00 96 ILE A O 1
ATOM 813 N N . GLU A 1 97 ? 9.409 -6.150 4.866 1.00 84.25 97 GLU A N 1
ATOM 814 C CA . GLU A 1 97 ? 8.456 -7.125 5.411 1.00 84.25 97 GLU A CA 1
ATOM 815 C C . GLU A 1 97 ? 8.156 -8.241 4.404 1.00 84.25 97 GLU A C 1
ATOM 817 O O . GLU A 1 97 ? 8.118 -9.414 4.772 1.00 84.25 97 GLU A O 1
ATOM 822 N N . PHE A 1 98 ? 8.048 -7.916 3.112 1.00 82.50 98 PHE A N 1
ATOM 823 C CA . PHE A 1 98 ? 7.907 -8.923 2.062 1.00 82.50 98 PHE A CA 1
ATOM 824 C C . PHE A 1 98 ? 9.088 -9.905 2.043 1.00 82.50 98 PHE A C 1
ATOM 826 O O . PHE A 1 98 ? 8.877 -11.119 2.044 1.00 82.50 98 PHE A O 1
ATOM 833 N N . VAL A 1 99 ? 10.327 -9.401 2.082 1.00 84.88 99 VAL A N 1
ATOM 834 C CA . VAL A 1 99 ? 11.538 -10.239 2.139 1.00 84.88 99 VAL A CA 1
ATOM 835 C C . VAL A 1 99 ? 11.547 -11.098 3.404 1.00 84.88 99 VAL A C 1
ATOM 837 O O . VAL A 1 99 ? 11.861 -12.287 3.339 1.00 84.88 99 VAL A O 1
ATOM 840 N N . ARG A 1 100 ? 11.152 -10.533 4.550 1.00 85.44 100 ARG A N 1
ATOM 841 C CA . ARG A 1 100 ? 11.055 -11.268 5.817 1.00 85.44 100 ARG A CA 1
ATOM 842 C C . ARG A 1 100 ? 10.070 -12.434 5.715 1.00 85.44 100 ARG A C 1
ATOM 844 O O . ARG A 1 100 ? 10.426 -13.557 6.073 1.00 85.44 100 ARG A O 1
ATOM 851 N N . HIS A 1 101 ? 8.871 -12.193 5.188 1.00 81.75 101 HIS A N 1
ATOM 852 C CA . HIS A 1 101 ? 7.866 -13.237 4.981 1.00 81.75 101 HIS A CA 1
ATOM 853 C C . HIS A 1 101 ? 8.322 -14.300 3.973 1.00 81.75 101 HIS A C 1
ATOM 855 O O . HIS A 1 101 ? 8.106 -15.492 4.200 1.00 81.75 101 HIS A O 1
ATOM 861 N N . PHE A 1 102 ? 9.001 -13.894 2.898 1.00 81.75 102 PHE A N 1
ATOM 862 C CA . PHE A 1 102 ? 9.551 -14.814 1.902 1.00 81.75 102 PHE A CA 1
ATOM 863 C C . PHE A 1 102 ? 10.614 -15.747 2.501 1.00 81.75 102 PHE A C 1
ATOM 865 O O . PHE A 1 102 ? 10.554 -16.965 2.312 1.00 81.75 102 PHE A O 1
ATOM 872 N N . ASN A 1 103 ? 11.542 -15.196 3.288 1.00 83.56 103 ASN A N 1
ATOM 873 C CA . ASN A 1 103 ? 12.598 -15.967 3.945 1.00 83.56 103 ASN A CA 1
ATOM 874 C C . ASN A 1 103 ? 12.042 -16.953 4.981 1.00 83.56 103 ASN A C 1
ATOM 876 O O . ASN A 1 103 ? 12.488 -18.097 5.019 1.00 83.56 103 ASN A O 1
ATOM 880 N N . LEU A 1 104 ? 11.040 -16.553 5.775 1.00 80.12 104 LEU A N 1
ATOM 881 C CA . LEU A 1 104 ? 10.369 -17.445 6.732 1.00 80.12 104 LEU A CA 1
ATOM 882 C C . LEU A 1 104 ? 9.671 -18.621 6.030 1.00 80.12 104 LEU A C 1
ATOM 884 O O . LEU A 1 104 ? 9.809 -19.764 6.460 1.00 80.12 104 LEU A O 1
ATOM 888 N N . SER A 1 105 ? 8.978 -18.353 4.918 1.00 77.94 105 SER A N 1
ATOM 889 C CA . SER A 1 105 ? 8.366 -19.392 4.074 1.00 77.94 105 SER A CA 1
ATOM 890 C C . SER A 1 105 ? 9.407 -20.391 3.561 1.00 77.94 105 SER A C 1
ATOM 892 O O . SER A 1 105 ? 9.186 -21.601 3.593 1.00 77.94 105 SER A O 1
ATOM 894 N N . ASN A 1 106 ? 10.555 -19.900 3.089 1.00 76.06 106 ASN A N 1
ATOM 895 C CA . ASN A 1 106 ? 11.611 -20.766 2.566 1.00 76.06 106 ASN A CA 1
ATOM 896 C C . ASN A 1 106 ? 12.302 -21.572 3.670 1.00 76.06 106 ASN A C 1
ATOM 898 O O . ASN A 1 106 ? 12.593 -22.747 3.462 1.00 76.06 106 ASN A O 1
ATOM 902 N N . ALA A 1 107 ? 12.513 -20.976 4.846 1.00 76.38 107 ALA A N 1
ATOM 903 C CA . ALA A 1 107 ? 13.064 -21.674 6.004 1.00 76.38 107 ALA A CA 1
ATOM 904 C C . ALA A 1 107 ? 12.160 -22.835 6.448 1.00 76.38 107 ALA A C 1
ATOM 906 O O . ALA A 1 107 ? 12.653 -23.943 6.645 1.00 76.38 107 ALA A O 1
ATOM 907 N N . HIS A 1 108 ? 10.841 -22.618 6.516 1.00 74.44 108 HIS A N 1
ATOM 908 C CA . HIS A 1 108 ? 9.871 -23.671 6.841 1.00 74.44 108 HIS A CA 1
ATOM 909 C C . HIS A 1 108 ? 9.929 -24.838 5.845 1.00 74.44 108 HIS A C 1
ATOM 911 O O . HIS A 1 108 ? 10.036 -25.993 6.245 1.00 74.44 108 HIS A O 1
ATOM 917 N N . LYS A 1 109 ? 9.962 -24.533 4.541 1.00 72.75 109 LYS A N 1
ATOM 918 C CA . LYS A 1 109 ? 10.073 -25.550 3.481 1.00 72.75 109 LYS A CA 1
ATOM 919 C C . LYS A 1 109 ? 11.393 -26.325 3.515 1.00 72.75 109 LYS A C 1
ATOM 921 O O . LYS A 1 109 ? 11.420 -27.475 3.093 1.00 72.75 109 LYS A O 1
ATOM 926 N N . SER A 1 110 ? 12.488 -25.708 3.964 1.00 67.25 110 SER A N 1
ATOM 927 C CA . SER A 1 110 ? 13.769 -26.408 4.149 1.00 67.25 110 SER A CA 1
ATOM 928 C C . SER A 1 110 ? 13.721 -27.385 5.322 1.00 67.25 110 SER A C 1
ATOM 930 O O . SER A 1 110 ? 14.266 -28.478 5.212 1.00 67.25 110 SER A O 1
ATOM 932 N N . ILE A 1 111 ? 13.053 -27.013 6.418 1.00 68.88 111 ILE A N 1
ATOM 933 C CA . ILE A 1 111 ? 12.886 -27.879 7.592 1.00 68.88 111 ILE A CA 1
ATOM 934 C C . ILE A 1 111 ? 12.000 -29.081 7.244 1.00 68.88 111 ILE A C 1
ATOM 936 O O . ILE A 1 111 ? 12.375 -30.208 7.538 1.00 68.88 111 ILE A O 1
ATOM 940 N N . GLU A 1 112 ? 10.883 -28.872 6.542 1.00 67.00 112 GLU A N 1
ATOM 941 C CA . GLU A 1 112 ? 9.992 -29.962 6.101 1.00 67.00 112 GLU A CA 1
ATOM 942 C C . GLU A 1 112 ? 10.641 -30.942 5.113 1.00 67.00 112 GLU A C 1
ATOM 944 O O . GLU A 1 112 ? 10.174 -32.063 4.994 1.00 67.00 112 GLU A O 1
ATOM 949 N N . LYS A 1 113 ? 11.698 -30.541 4.394 1.00 66.88 113 LYS A N 1
ATOM 950 C CA . LYS A 1 113 ? 12.458 -31.435 3.500 1.00 66.88 113 LYS A CA 1
ATOM 951 C C . LYS A 1 113 ? 13.581 -32.202 4.202 1.00 66.88 113 LYS A C 1
ATOM 953 O O . LYS A 1 113 ? 14.184 -33.073 3.581 1.00 66.88 113 LYS A O 1
ATOM 958 N N . MET A 1 114 ? 13.924 -31.820 5.433 1.00 57.94 114 MET A N 1
ATOM 959 C CA . MET A 1 114 ? 14.938 -32.494 6.253 1.00 57.94 114 MET A CA 1
ATOM 960 C C . MET A 1 114 ? 14.352 -33.613 7.1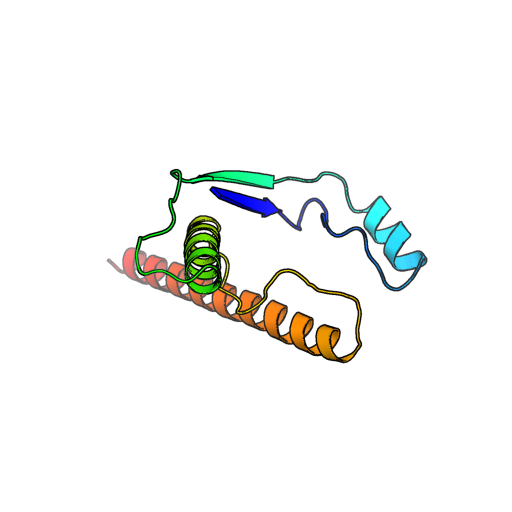28 1.00 57.94 114 MET A C 1
ATOM 962 O O . MET A 1 114 ? 15.127 -34.420 7.640 1.00 57.94 114 MET A O 1
ATOM 966 N N . PHE A 1 115 ? 13.027 -33.659 7.286 1.00 52.06 115 PHE A N 1
ATOM 967 C CA . PHE A 1 115 ? 12.275 -34.751 7.914 1.00 52.06 115 PHE A CA 1
ATOM 968 C C . PHE A 1 115 ? 11.582 -35.607 6.850 1.00 52.06 115 PHE A C 1
ATOM 970 O O . PHE A 1 115 ? 11.337 -36.796 7.148 1.00 52.06 115 PHE A O 1
#

Secondary structure (DSSP, 8-state):
-EEEEE-TTT--S----SSHHHHHHHHHH-----EEEEEPPP-PPPTT--HHHHHHHHHHHHHHHHTPPPP---S-----HHHHHHHHHHHHHHHHHHHHHHHHHHHHHHHHTT-

Solvent-accessible surface area (backbone atoms only — not comparable to full-atom values): 7117 Å² total; per-residue (Å²): 83,71,27,76,44,72,43,69,90,35,22,67,92,67,91,75,58,98,43,71,68,59,37,54,50,49,56,76,69,38,81,45,85,50,69,52,76,44,84,47,77,85,78,80,82,56,95,90,54,51,75,65,58,43,51,52,51,55,46,46,54,31,21,63,74,62,72,44,76,80,67,98,73,88,79,86,81,71,97,45,79,77,49,53,61,50,52,52,52,51,52,51,50,47,51,53,52,49,51,50,54,51,51,52,54,52,51,53,56,53,54,65,71,73,108

Sequence (115 aa):
PVAIKFDLRYGDPFWYQNTFGAYIFSMMTSWAIVCDVWYLPLTRRRQQESAVAFANRVKALIAHRGGFVELVWDGFVKYTKSLELKQDQWRKRQQIEFVRHFNLSNAHKSIEKMF

pLDDT: mean 81.87, std 10.79, range [52.06, 94.25]